Protein AF-A0A820K9Q2-F1 (afdb_monomer_lite)

Radius of gyration: 26.84 Å; chains: 1; bounding box: 67×13×83 Å

pLDDT: mean 81.68, std 18.14, range [34.44, 97.25]

Organism: NCBI:txid433720

Sequence (89 aa):
VPNQSHSKNNQSAIINVDKESDITEFLNEVDNIQLVIERIDKFTEEIKKIYVTMREPMANSNLEQELDNKTEEIKRLFYEISTKLEKMH

InterPro domains:
  IPR010989 SNARE [SSF47661] (22-88)

Foldseek 3Di:
DDDDDDPPDPPDPPPDPVVVVVVVVVVVLVVVLVVLVVLLVVLVVVLVVLVVQVPDPPRDPCSVVVNVVSVVSSVVSVVVNVVSVVVSD

Structure (mmCIF, N/CA/C/O backbone):
data_AF-A0A820K9Q2-F1
#
_entry.id   AF-A0A820K9Q2-F1
#
loop_
_atom_site.group_PDB
_atom_site.id
_atom_site.type_symbol
_atom_site.label_atom_id
_atom_site.label_alt_id
_atom_site.label_comp_id
_atom_site.label_asym_id
_atom_site.label_entity_id
_atom_site.label_seq_id
_atom_site.pdbx_PDB_ins_code
_atom_site.Cartn_x
_atom_site.Cartn_y
_atom_site.Cartn_z
_atom_site.occupancy
_atom_site.B_iso_or_equiv
_atom_site.auth_seq_id
_atom_site.auth_comp_id
_atom_site.auth_asym_id
_atom_site.auth_atom_id
_atom_site.pdbx_PDB_model_num
ATOM 1 N N . VAL A 1 1 ? -52.402 5.082 57.847 1.00 34.44 1 VAL A N 1
ATOM 2 C CA . VAL A 1 1 ? -51.061 4.451 57.871 1.00 34.44 1 VAL A CA 1
ATOM 3 C C . VAL A 1 1 ? -50.597 4.295 56.422 1.00 34.44 1 VAL A C 1
ATOM 5 O O . VAL A 1 1 ? -51.424 3.862 55.627 1.00 34.44 1 VAL A O 1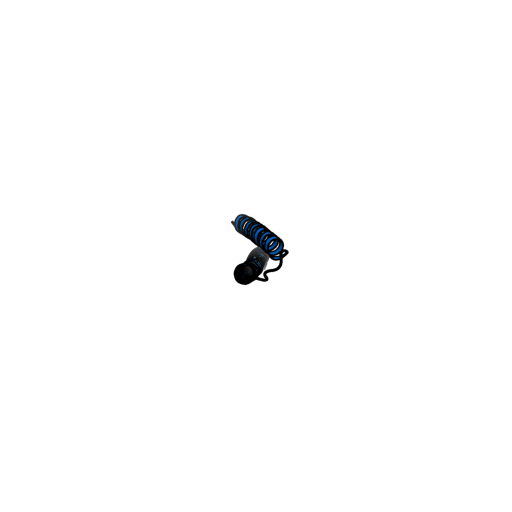
ATOM 8 N N . PRO A 1 2 ? -49.383 4.753 56.060 1.00 53.69 2 PRO A N 1
ATOM 9 C CA . PRO A 1 2 ? -48.925 4.972 54.682 1.00 53.69 2 PRO A CA 1
ATOM 10 C C . PRO A 1 2 ? -48.016 3.837 54.169 1.00 53.69 2 PRO A C 1
ATOM 12 O O . PRO A 1 2 ? -47.349 3.204 54.979 1.00 53.69 2 PRO A O 1
ATOM 15 N N . ASN A 1 3 ? -47.974 3.605 52.851 1.00 34.56 3 ASN A N 1
ATOM 16 C CA . ASN A 1 3 ? -46.885 2.954 52.087 1.00 34.56 3 ASN A CA 1
ATOM 17 C C . ASN A 1 3 ? -47.390 2.672 50.658 1.00 34.56 3 ASN A C 1
ATOM 19 O O . ASN A 1 3 ? -48.538 2.293 50.496 1.00 34.56 3 ASN A O 1
ATOM 23 N N . GLN A 1 4 ? -46.639 2.747 49.567 1.00 43.62 4 GLN A N 1
ATOM 24 C CA . GLN A 1 4 ? -45.293 3.226 49.301 1.00 43.62 4 GLN A CA 1
ATOM 25 C C . GLN A 1 4 ? -45.198 3.357 47.771 1.00 43.62 4 GLN A C 1
ATOM 27 O O . GLN A 1 4 ? -45.662 2.497 47.027 1.00 43.62 4 GLN A O 1
ATOM 32 N N . SER A 1 5 ? -44.609 4.463 47.335 1.00 49.97 5 SER A N 1
ATOM 33 C CA . SER A 1 5 ? -43.978 4.707 46.036 1.00 49.97 5 SER A CA 1
ATOM 34 C C . SER A 1 5 ? -43.545 3.466 45.247 1.00 49.97 5 SER A C 1
ATOM 36 O O . SER A 1 5 ? -42.677 2.733 45.713 1.00 49.97 5 SER A O 1
ATOM 38 N N . HIS A 1 6 ? -43.988 3.339 43.995 1.00 44.06 6 HIS A N 1
ATOM 39 C CA . HIS A 1 6 ? -43.201 2.695 42.937 1.00 44.06 6 HIS A CA 1
ATOM 40 C C . HIS A 1 6 ? -42.969 3.713 41.818 1.00 44.06 6 HIS A C 1
ATOM 42 O O . HIS A 1 6 ? -43.613 3.693 40.771 1.00 44.06 6 HIS A O 1
ATOM 48 N N . SER A 1 7 ? -42.032 4.629 42.080 1.00 44.66 7 SER A N 1
ATOM 49 C CA . SER A 1 7 ? -41.284 5.293 41.017 1.00 44.66 7 SER A CA 1
ATOM 50 C C . SER A 1 7 ? -40.545 4.189 40.264 1.00 44.66 7 SER A C 1
ATOM 52 O O . SER A 1 7 ? -39.608 3.591 40.794 1.00 44.66 7 SER A O 1
ATOM 54 N N . LYS A 1 8 ? -41.032 3.828 39.075 1.00 50.19 8 LYS A N 1
ATOM 55 C CA . LYS A 1 8 ? -40.300 2.929 38.189 1.00 50.19 8 LYS A CA 1
ATOM 56 C C . LYS A 1 8 ? -39.087 3.698 37.682 1.00 50.19 8 LYS A C 1
ATOM 58 O O . LYS A 1 8 ? -39.216 4.626 36.893 1.00 50.19 8 LYS A O 1
ATOM 63 N N . ASN A 1 9 ? -37.933 3.304 38.208 1.00 46.38 9 ASN A N 1
ATOM 64 C CA . ASN A 1 9 ? -36.606 3.689 37.761 1.00 46.38 9 ASN A CA 1
ATOM 65 C C . ASN A 1 9 ? -36.514 3.688 36.228 1.00 46.38 9 ASN A C 1
ATOM 67 O O . ASN A 1 9 ? -36.490 2.632 35.599 1.00 46.38 9 ASN A O 1
ATOM 71 N N . ASN A 1 10 ? -36.382 4.881 35.650 1.00 50.03 10 ASN A N 1
ATOM 72 C CA . ASN A 1 10 ? -35.883 5.100 34.295 1.00 50.03 10 ASN A CA 1
ATOM 73 C C . ASN A 1 10 ? -34.363 4.837 34.269 1.00 50.03 10 ASN A C 1
ATOM 75 O O . ASN A 1 10 ? -33.569 5.766 34.169 1.00 50.03 10 ASN A O 1
ATOM 79 N N . GLN A 1 11 ? -33.944 3.579 34.425 1.00 51.59 11 GLN A N 1
ATOM 80 C CA . GLN A 1 11 ? -32.529 3.167 34.440 1.00 51.59 11 GLN A CA 1
ATOM 81 C C . GLN A 1 11 ? -32.169 2.233 33.271 1.00 51.59 11 GLN A C 1
ATOM 83 O O . GLN A 1 11 ? -31.412 1.285 33.437 1.00 51.59 11 GLN A O 1
ATOM 88 N N . SER A 1 12 ? -32.695 2.486 32.070 1.00 49.97 12 SER A N 1
ATOM 89 C CA . SER A 1 12 ? -32.380 1.669 30.884 1.00 49.97 12 SER A CA 1
ATOM 90 C C . SER A 1 12 ? -31.752 2.434 29.714 1.00 49.97 12 SER A C 1
ATOM 92 O O . SER A 1 12 ? -31.698 1.889 28.622 1.00 49.97 12 SER A O 1
ATOM 94 N N . ALA A 1 13 ? -31.278 3.671 29.904 1.00 52.12 13 ALA A N 1
ATOM 95 C CA . ALA A 1 13 ? -30.791 4.509 28.794 1.00 52.12 13 ALA A CA 1
ATOM 96 C C . ALA A 1 13 ? -29.339 5.007 28.924 1.00 52.12 13 ALA A C 1
ATOM 98 O O . ALA A 1 13 ? -28.889 5.767 28.077 1.00 52.12 13 ALA A O 1
ATOM 99 N N . ILE A 1 14 ? -28.596 4.603 29.961 1.00 52.19 14 ILE A N 1
ATOM 100 C CA . ILE A 1 14 ? -27.212 5.081 30.178 1.00 52.19 14 ILE A CA 1
ATOM 101 C C . ILE A 1 14 ? -26.172 4.046 29.701 1.00 52.19 14 ILE A C 1
ATOM 103 O O . ILE A 1 14 ? -25.000 4.357 29.548 1.00 52.19 14 ILE A O 1
ATOM 107 N N . ILE A 1 15 ? -26.595 2.819 29.385 1.00 53.56 15 ILE A N 1
ATOM 108 C CA . ILE A 1 15 ? -25.711 1.732 28.945 1.00 53.56 15 ILE A CA 1
ATOM 109 C C . ILE A 1 15 ? -25.948 1.487 27.450 1.00 53.56 15 ILE A C 1
ATOM 111 O O . ILE A 1 15 ? -26.669 0.558 27.112 1.00 53.56 15 ILE A O 1
ATOM 115 N N . ASN A 1 16 ? -25.423 2.340 26.563 1.00 55.41 16 ASN A N 1
ATOM 116 C CA . ASN A 1 16 ? -25.161 1.949 25.161 1.00 55.41 16 ASN A CA 1
ATOM 117 C C . ASN A 1 16 ? -24.367 2.976 24.345 1.00 55.41 16 ASN A C 1
ATOM 119 O O . ASN A 1 16 ? -23.738 2.588 23.370 1.00 55.41 16 ASN A O 1
ATOM 123 N N . VAL A 1 17 ? -24.356 4.252 24.741 1.00 57.41 17 VAL A N 1
ATOM 124 C CA . VAL A 1 17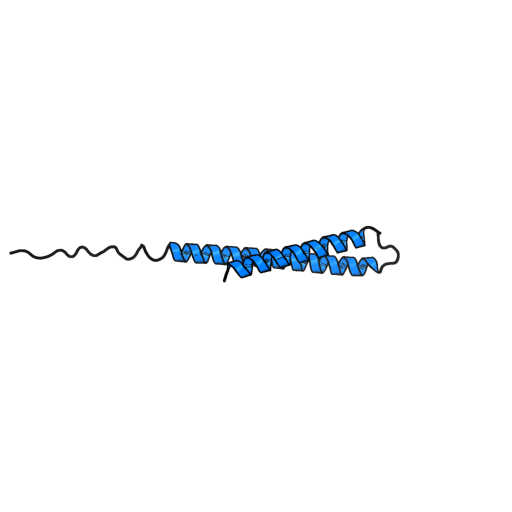 ? -23.731 5.317 23.934 1.00 57.41 17 VAL A CA 1
ATOM 125 C C . VAL A 1 17 ? -22.208 5.154 23.843 1.00 57.41 17 VAL A C 1
ATOM 127 O O . VAL A 1 17 ? -21.658 5.241 22.751 1.00 57.41 17 VAL A O 1
ATOM 130 N N . ASP A 1 18 ? -21.537 4.825 24.951 1.00 59.78 18 ASP A N 1
ATOM 131 C CA . ASP A 1 18 ? -20.072 4.670 24.966 1.00 59.78 18 ASP A CA 1
ATOM 132 C C . ASP A 1 18 ? -19.613 3.464 24.125 1.00 59.78 18 ASP A C 1
ATOM 134 O O . ASP A 1 18 ? -18.678 3.564 23.342 1.00 59.78 18 ASP A O 1
ATOM 138 N N . LYS A 1 19 ? -20.345 2.343 24.182 1.00 63.25 19 LYS A N 1
ATOM 139 C CA . LYS A 1 19 ? -20.024 1.141 23.391 1.00 63.25 19 LYS A CA 1
ATOM 140 C C . LYS A 1 19 ? -20.302 1.315 21.898 1.00 63.25 19 LYS A C 1
ATOM 142 O O . LYS A 1 19 ? -19.580 0.759 21.079 1.00 63.25 19 LYS A O 1
ATOM 147 N N . GLU A 1 20 ? -21.356 2.046 21.534 1.00 68.94 20 GLU A N 1
ATOM 148 C CA . GLU A 1 20 ? -21.646 2.370 20.132 1.00 68.94 20 GLU A CA 1
ATOM 149 C C . GLU A 1 20 ? -20.603 3.339 19.556 1.00 68.94 20 GLU A C 1
ATOM 151 O O . GLU A 1 20 ? -20.206 3.184 18.399 1.00 68.94 20 GLU A O 1
ATOM 156 N N . SER A 1 21 ? -20.110 4.283 20.368 1.00 74.19 21 SER A N 1
ATOM 157 C CA . SER A 1 21 ? -19.002 5.175 20.007 1.00 74.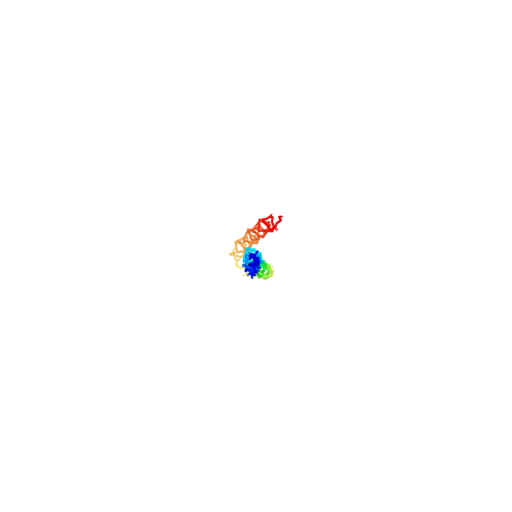19 21 SER A CA 1
ATOM 158 C C . SER A 1 21 ? -17.710 4.392 19.749 1.00 74.19 21 SER A C 1
ATOM 160 O O . SER A 1 21 ? -17.114 4.553 18.686 1.00 74.19 21 SER A O 1
ATOM 162 N N . ASP A 1 22 ? -17.335 3.484 20.656 1.00 82.50 22 ASP A N 1
ATOM 163 C CA . ASP A 1 22 ? -16.123 2.660 20.532 1.00 82.50 22 ASP A CA 1
ATOM 164 C C . ASP A 1 22 ? -16.167 1.742 19.296 1.00 82.50 22 ASP A C 1
ATOM 166 O O . ASP A 1 22 ? -15.185 1.599 18.566 1.00 82.50 22 ASP A O 1
ATOM 170 N N . ILE A 1 23 ? -17.328 1.136 19.012 1.00 87.69 23 ILE A N 1
ATOM 171 C CA . ILE A 1 23 ? -17.514 0.291 17.821 1.00 87.69 23 ILE A CA 1
ATOM 172 C C . ILE A 1 23 ? -17.441 1.128 16.542 1.00 87.69 23 ILE A C 1
ATOM 174 O O . ILE A 1 23 ? -16.853 0.690 15.556 1.00 87.69 23 ILE A O 1
ATOM 178 N N . THR A 1 24 ? -18.027 2.327 16.541 1.00 89.56 24 THR A N 1
ATOM 179 C CA . THR A 1 24 ? -17.986 3.221 15.376 1.00 89.56 24 THR A CA 1
ATO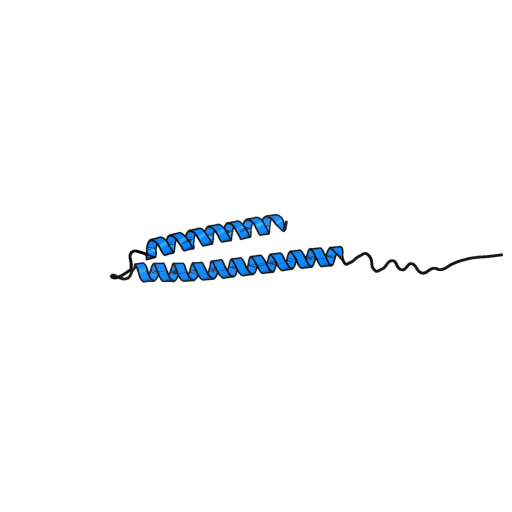M 180 C C . THR A 1 24 ? -16.553 3.660 15.079 1.00 89.56 24 THR A C 1
ATOM 182 O O . THR A 1 24 ? -16.139 3.649 13.923 1.00 89.56 24 THR A O 1
ATOM 185 N N . GLU A 1 25 ? -15.770 3.996 16.107 1.00 88.25 25 GLU A N 1
ATOM 186 C CA . GLU A 1 25 ? -14.352 4.339 15.959 1.00 88.25 25 GLU A CA 1
ATOM 187 C C . GLU A 1 25 ? -13.529 3.155 15.433 1.00 88.25 25 GLU A C 1
ATOM 189 O O . GLU A 1 25 ? -12.753 3.319 14.490 1.00 88.25 25 GLU A O 1
ATOM 194 N N . PHE A 1 26 ? -13.765 1.949 15.958 1.00 89.31 26 PHE A N 1
ATOM 195 C CA . PHE A 1 26 ? -13.132 0.729 15.459 1.00 89.31 26 PHE A CA 1
ATOM 196 C C . PHE A 1 26 ? -13.440 0.478 13.975 1.00 89.31 26 PHE A C 1
ATOM 198 O O . PHE A 1 26 ? -12.525 0.225 13.193 1.00 89.31 26 PHE A O 1
ATOM 205 N N . LEU A 1 27 ? -14.712 0.567 13.571 1.00 92.31 27 LEU A N 1
ATOM 206 C CA . LEU A 1 27 ? -15.123 0.356 12.179 1.00 92.31 27 LEU A CA 1
ATOM 207 C C . LEU A 1 27 ? -14.520 1.407 11.242 1.00 92.31 27 LEU A C 1
ATOM 209 O O . LEU A 1 27 ? -14.025 1.048 10.177 1.00 92.31 27 LEU A O 1
ATOM 213 N N . ASN A 1 28 ? -14.473 2.673 11.664 1.00 91.88 28 ASN A N 1
ATOM 214 C CA . ASN A 1 28 ? -13.801 3.724 10.902 1.00 91.88 28 ASN A CA 1
ATOM 215 C C . ASN A 1 28 ? -12.314 3.406 10.691 1.00 91.88 28 ASN A C 1
ATOM 217 O O . ASN A 1 28 ? -11.768 3.669 9.619 1.00 91.88 28 ASN A O 1
ATOM 221 N N . GLU A 1 29 ? -11.645 2.837 11.694 1.00 91.62 29 GLU A N 1
ATOM 222 C CA . GLU A 1 29 ? -10.236 2.477 11.564 1.00 91.62 29 GLU A CA 1
ATOM 223 C C . GLU A 1 29 ? -10.021 1.251 10.666 1.00 91.62 29 GLU A C 1
ATOM 225 O O . GLU A 1 29 ? -9.066 1.232 9.887 1.00 91.62 29 GLU A O 1
ATOM 230 N N . VAL A 1 30 ? -10.946 0.283 10.674 1.00 93.62 30 VAL A N 1
ATOM 231 C CA . VAL A 1 30 ? -10.968 -0.816 9.691 1.00 93.62 30 VAL A CA 1
ATOM 232 C C . VAL A 1 30 ? -11.130 -0.275 8.268 1.00 93.62 30 VAL A C 1
ATOM 234 O O . VAL A 1 30 ? -10.362 -0.662 7.385 1.00 93.62 30 VAL A O 1
ATOM 237 N N . ASP A 1 31 ? -12.067 0.647 8.045 1.00 95.00 31 ASP A N 1
ATOM 238 C CA . ASP A 1 31 ? -12.290 1.263 6.732 1.00 95.00 31 ASP A CA 1
ATOM 239 C C . ASP A 1 31 ? -11.047 2.036 6.258 1.00 95.00 31 ASP A C 1
ATOM 241 O O . ASP A 1 31 ? -10.635 1.926 5.101 1.00 95.00 31 ASP A O 1
ATOM 245 N N . ASN A 1 32 ? -10.378 2.759 7.163 1.00 93.69 32 ASN A N 1
ATOM 246 C CA . ASN A 1 32 ? -9.112 3.426 6.859 1.00 93.69 32 ASN A CA 1
ATOM 247 C C . ASN A 1 32 ? -8.022 2.428 6.448 1.00 93.69 32 ASN A C 1
ATOM 249 O O . ASN A 1 32 ? -7.318 2.658 5.464 1.00 93.69 32 ASN A O 1
ATOM 253 N N . ILE A 1 33 ? -7.873 1.316 7.175 1.00 94.69 33 ILE A N 1
ATOM 254 C CA . ILE A 1 33 ? -6.896 0.270 6.842 1.00 94.69 33 ILE A CA 1
ATOM 255 C C . ILE A 1 33 ? -7.199 -0.328 5.465 1.00 94.69 33 ILE A C 1
ATOM 257 O O . ILE A 1 33 ? -6.280 -0.487 4.659 1.00 94.69 33 ILE A O 1
ATOM 261 N N 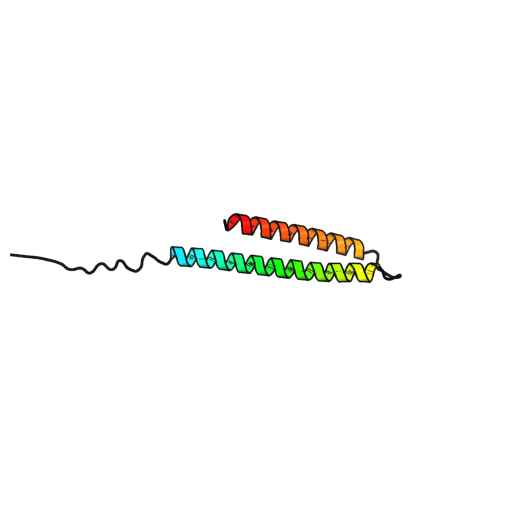. GLN A 1 34 ? -8.470 -0.595 5.160 1.00 96.12 34 GLN A N 1
ATOM 262 C CA . GLN A 1 34 ? -8.895 -1.104 3.856 1.00 96.12 34 GLN A CA 1
ATOM 263 C C . GLN A 1 34 ? -8.486 -0.158 2.714 1.00 96.12 34 GLN A C 1
ATOM 265 O O . GLN A 1 34 ? -7.896 -0.604 1.728 1.00 96.12 34 GLN A O 1
ATOM 270 N N . LEU A 1 35 ? -8.697 1.153 2.868 1.00 96.00 35 LEU A N 1
ATOM 271 C CA . LEU A 1 35 ? -8.279 2.153 1.875 1.00 96.00 35 LEU A CA 1
ATOM 272 C C . LEU A 1 35 ? -6.756 2.183 1.668 1.00 96.00 35 LEU A C 1
ATOM 274 O O . LEU A 1 35 ? -6.274 2.361 0.545 1.00 96.00 35 LEU A O 1
ATOM 278 N N . VAL A 1 36 ? -5.976 2.003 2.738 1.00 95.88 36 VAL A N 1
ATOM 279 C CA . VAL A 1 36 ? -4.511 1.941 2.638 1.00 95.88 36 VAL A CA 1
ATOM 280 C C . VAL A 1 36 ? -4.068 0.669 1.907 1.00 95.88 36 VAL A C 1
ATOM 282 O O . VAL A 1 36 ? -3.178 0.741 1.056 1.00 95.88 36 VAL A O 1
ATOM 285 N N . ILE A 1 37 ? -4.716 -0.473 2.162 1.00 96.25 37 ILE A N 1
ATOM 286 C CA . ILE A 1 37 ? -4.455 -1.739 1.457 1.00 96.25 37 ILE A CA 1
ATOM 287 C C . ILE A 1 37 ? -4.728 -1.594 -0.046 1.00 96.25 37 ILE A C 1
ATOM 289 O O . ILE A 1 37 ? -3.881 -1.963 -0.859 1.00 96.25 37 ILE A O 1
ATOM 293 N N . GLU A 1 38 ? -5.857 -0.996 -0.430 1.00 96.94 38 GLU A N 1
ATOM 294 C CA . GLU A 1 38 ? -6.191 -0.742 -1.841 1.00 96.94 38 GLU A CA 1
ATOM 295 C C . GLU A 1 38 ? -5.141 0.137 -2.535 1.00 96.94 38 GLU A C 1
ATOM 297 O O . GLU A 1 38 ? -4.783 -0.079 -3.697 1.00 96.94 38 GLU A O 1
ATOM 302 N N . ARG A 1 39 ? -4.587 1.116 -1.813 1.00 95.81 39 ARG A N 1
ATOM 303 C CA . ARG A 1 39 ? -3.513 1.967 -2.331 1.00 95.81 39 ARG A CA 1
ATOM 304 C C . ARG A 1 39 ? -2.200 1.202 -2.520 1.00 95.81 39 ARG A C 1
ATOM 306 O O . ARG A 1 39 ? -1.518 1.430 -3.521 1.00 95.81 39 ARG A O 1
ATOM 313 N N . ILE A 1 40 ? -1.853 0.300 -1.601 1.00 96.06 40 ILE A N 1
ATOM 314 C CA . ILE A 1 40 ? -0.683 -0.584 -1.740 1.00 96.06 40 ILE A CA 1
ATOM 315 C C . ILE A 1 40 ? -0.837 -1.487 -2.968 1.00 96.06 40 ILE A C 1
ATOM 317 O O . ILE A 1 40 ? 0.113 -1.623 -3.744 1.00 96.06 40 ILE A O 1
ATOM 321 N N . ASP A 1 41 ? -2.020 -2.069 -3.174 1.00 96.69 41 ASP A N 1
ATOM 322 C CA . ASP A 1 41 ? -2.298 -2.926 -4.331 1.00 96.69 41 ASP A CA 1
ATOM 323 C C . ASP A 1 41 ? -2.125 -2.154 -5.646 1.00 96.69 41 ASP A C 1
ATOM 325 O O . ASP A 1 41 ? -1.372 -2.564 -6.535 1.00 96.69 41 ASP A O 1
ATOM 329 N N . LYS A 1 42 ? -2.690 -0.941 -5.718 1.00 96.31 42 LYS A N 1
ATOM 330 C CA . LYS A 1 42 ? -2.511 -0.051 -6.869 1.00 96.31 42 LYS A CA 1
ATOM 331 C C . LYS A 1 42 ? -1.036 0.247 -7.157 1.00 96.31 42 LYS A C 1
ATOM 333 O O . LYS A 1 42 ? -0.609 0.141 -8.308 1.00 96.31 42 LYS A O 1
ATOM 338 N N . PHE A 1 43 ? -0.247 0.613 -6.145 1.00 94.50 43 PHE A N 1
ATOM 339 C CA . PHE A 1 43 ? 1.180 0.882 -6.348 1.00 94.50 43 PHE A CA 1
ATOM 340 C C . PHE A 1 43 ? 1.961 -0.369 -6.745 1.00 94.50 43 PHE A C 1
ATOM 342 O O . PHE A 1 43 ? 2.870 -0.279 -7.568 1.00 94.50 43 PHE A O 1
ATOM 349 N N . THR A 1 44 ? 1.575 -1.537 -6.240 1.00 95.88 44 THR A N 1
ATOM 350 C CA . THR A 1 44 ? 2.175 -2.817 -6.628 1.00 95.88 44 THR A CA 1
ATOM 351 C C . THR A 1 44 ? 1.939 -3.112 -8.112 1.00 95.88 44 THR A C 1
ATOM 353 O O . THR A 1 44 ? 2.871 -3.491 -8.824 1.00 95.88 44 THR A O 1
ATOM 356 N N . GLU A 1 45 ? 0.726 -2.881 -8.617 1.00 96.56 45 GLU A N 1
ATOM 357 C CA . GLU A 1 45 ? 0.417 -3.024 -10.045 1.00 96.56 45 GLU A CA 1
ATOM 358 C C . GLU A 1 45 ? 1.161 -2.006 -10.920 1.00 96.56 45 GLU A C 1
ATOM 360 O O . GLU A 1 45 ? 1.634 -2.338 -12.010 1.00 96.56 45 GLU A O 1
ATOM 365 N N . GLU A 1 46 ? 1.321 -0.767 -10.454 1.00 95.00 46 GLU A N 1
ATOM 366 C CA . GLU A 1 46 ? 2.122 0.243 -11.152 1.00 95.00 46 GLU A CA 1
ATOM 367 C C . GLU A 1 46 ? 3.610 -0.140 -11.210 1.00 95.00 46 GLU A C 1
ATOM 369 O O . GLU A 1 46 ? 4.224 -0.036 -12.271 1.00 95.00 46 GLU A O 1
ATOM 374 N N . ILE A 1 47 ? 4.175 -0.666 -10.119 1.00 94.19 47 ILE A N 1
ATOM 375 C CA . ILE A 1 47 ? 5.548 -1.192 -10.076 1.00 94.19 47 ILE A CA 1
ATOM 376 C C . ILE A 1 47 ? 5.731 -2.335 -11.078 1.00 94.19 47 ILE A C 1
ATOM 378 O O . ILE A 1 47 ? 6.705 -2.340 -11.833 1.00 94.19 47 ILE A O 1
ATOM 382 N N . LYS A 1 48 ? 4.789 -3.288 -11.138 1.00 93.88 48 LYS A N 1
ATOM 383 C CA . LYS A 1 48 ? 4.830 -4.385 -12.121 1.00 93.88 48 LYS A CA 1
ATOM 384 C C . LYS A 1 48 ? 4.880 -3.848 -13.552 1.00 93.88 48 LYS A C 1
ATOM 386 O O . LYS A 1 48 ? 5.674 -4.339 -14.353 1.00 93.88 48 LYS A O 1
ATOM 391 N N . LYS A 1 49 ? 4.077 -2.825 -13.867 1.00 93.00 49 LYS A N 1
ATOM 392 C CA . LYS A 1 49 ? 4.083 -2.173 -15.188 1.00 93.00 49 LYS A CA 1
ATOM 393 C C . LYS A 1 49 ? 5.427 -1.511 -15.483 1.00 93.00 49 LYS A C 1
ATOM 395 O O . LYS A 1 49 ? 5.973 -1.746 -16.555 1.00 93.00 49 LYS A O 1
ATOM 400 N N . ILE A 1 50 ? 5.990 -0.764 -14.531 1.00 91.38 50 ILE A N 1
ATOM 401 C CA . ILE A 1 50 ? 7.309 -0.128 -14.682 1.00 91.38 50 ILE A CA 1
ATOM 402 C C . ILE A 1 50 ? 8.388 -1.177 -14.967 1.00 91.38 50 ILE A C 1
ATOM 404 O O . ILE A 1 50 ? 9.146 -1.025 -15.923 1.00 91.38 50 ILE A O 1
ATOM 408 N N . TYR A 1 51 ? 8.413 -2.279 -14.213 1.00 88.94 51 TYR A N 1
ATOM 409 C CA . TYR A 1 51 ? 9.373 -3.365 -14.429 1.00 88.94 51 TYR A CA 1
ATOM 410 C C . TYR A 1 51 ? 9.278 -4.000 -15.819 1.00 88.94 51 TYR A C 1
ATOM 412 O O . TYR A 1 51 ? 10.302 -4.405 -16.371 1.00 88.94 51 TYR A O 1
ATOM 420 N N . VAL A 1 52 ? 8.072 -4.121 -16.380 1.00 91.00 52 VAL A N 1
ATOM 421 C CA . VAL A 1 52 ? 7.882 -4.612 -17.752 1.00 91.00 52 VAL A CA 1
ATOM 422 C C . VAL A 1 52 ? 8.432 -3.597 -18.752 1.00 91.00 52 VAL A C 1
ATOM 424 O O . VAL A 1 52 ? 9.249 -3.971 -19.590 1.00 91.00 52 VAL A O 1
ATOM 427 N N . THR A 1 53 ? 8.069 -2.319 -18.614 1.00 90.81 53 THR A N 1
ATOM 428 C CA . THR A 1 53 ? 8.519 -1.242 -19.510 1.00 90.81 53 THR A CA 1
ATOM 429 C C . THR A 1 53 ? 10.036 -1.056 -19.487 1.00 90.81 53 THR A C 1
ATOM 431 O O . THR A 1 53 ? 10.645 -0.855 -20.530 1.00 90.81 53 THR A O 1
ATOM 434 N N . MET A 1 54 ? 10.686 -1.180 -18.325 1.00 87.25 54 MET A N 1
ATOM 435 C CA . MET A 1 54 ? 12.146 -1.056 -18.197 1.00 87.25 54 MET A CA 1
ATOM 436 C C . MET A 1 54 ? 12.935 -2.108 -18.989 1.00 87.25 54 MET A C 1
ATOM 438 O O . MET A 1 54 ? 14.116 -1.910 -19.262 1.00 87.25 54 MET A O 1
ATOM 442 N N . ARG A 1 55 ? 12.311 -3.232 -19.359 1.00 86.12 55 ARG A N 1
ATOM 443 C CA . ARG A 1 55 ? 12.944 -4.269 -20.191 1.00 86.12 55 ARG A CA 1
ATOM 444 C C . ARG A 1 55 ? 12.908 -3.936 -21.680 1.00 86.12 55 ARG A C 1
ATOM 446 O O . ARG A 1 55 ? 13.526 -4.648 -22.471 1.00 86.12 55 ARG A O 1
ATOM 453 N N . GLU A 1 56 ? 12.180 -2.896 -22.073 1.00 88.25 56 GLU A N 1
ATOM 454 C CA . GLU A 1 56 ? 12.096 -2.467 -23.461 1.00 88.25 56 GLU A CA 1
ATOM 455 C C . GLU A 1 56 ? 13.351 -1.670 -23.861 1.00 88.25 56 GLU A C 1
ATOM 457 O O . GLU A 1 56 ? 13.847 -0.849 -23.091 1.00 88.25 56 GLU A O 1
ATOM 462 N N . PRO A 1 57 ? 13.870 -1.851 -25.088 1.00 74.88 57 PRO A N 1
ATOM 463 C CA . PRO A 1 57 ? 15.134 -1.251 -25.530 1.00 74.88 57 PRO A CA 1
ATOM 464 C C . PRO A 1 57 ? 15.129 0.288 -25.623 1.00 74.88 57 PRO A C 1
ATOM 466 O O . PRO A 1 57 ? 16.179 0.879 -25.851 1.00 74.88 57 PRO A O 1
ATOM 469 N N . MET A 1 58 ? 13.969 0.933 -25.456 1.00 78.81 58 MET A N 1
ATOM 470 C CA . MET A 1 58 ? 13.785 2.393 -25.461 1.00 78.81 58 MET A CA 1
ATOM 471 C C . MET A 1 58 ? 13.214 2.913 -24.131 1.00 78.81 58 MET A C 1
ATOM 473 O O . MET A 1 58 ? 12.607 3.984 -24.089 1.00 78.81 58 MET A O 1
ATOM 477 N N . ALA A 1 59 ? 13.365 2.147 -23.047 1.00 77.81 59 ALA A N 1
ATOM 478 C CA . ALA A 1 59 ? 12.911 2.543 -21.722 1.00 77.81 59 ALA A CA 1
ATOM 479 C C . ALA A 1 59 ? 13.528 3.886 -21.284 1.00 77.81 59 ALA A C 1
ATOM 481 O O . ALA A 1 59 ? 14.725 4.129 -21.433 1.00 77.81 59 ALA A O 1
ATOM 482 N N . ASN A 1 60 ? 12.688 4.768 -20.740 1.00 77.50 60 ASN A N 1
ATOM 483 C CA . ASN A 1 60 ? 13.086 6.096 -20.275 1.00 77.50 60 ASN A CA 1
ATOM 484 C C . ASN A 1 60 ? 13.925 6.003 -18.983 1.00 77.50 60 ASN A C 1
ATOM 486 O O . ASN A 1 60 ? 13.595 5.229 -18.086 1.00 77.50 60 ASN A O 1
ATOM 490 N N . SER A 1 61 ? 14.948 6.853 -18.848 1.00 75.06 61 SER A N 1
ATOM 491 C CA . SER A 1 61 ? 15.808 6.960 -17.659 1.00 75.06 61 SER A CA 1
ATOM 492 C C . SER A 1 61 ? 15.064 7.323 -16.368 1.00 75.06 61 SER A C 1
ATOM 494 O O . SER A 1 61 ? 15.575 7.082 -15.282 1.00 75.06 61 SER A O 1
ATOM 496 N N . ASN A 1 62 ? 13.857 7.888 -16.457 1.00 88.56 62 ASN A N 1
ATOM 497 C CA . ASN A 1 62 ? 13.091 8.305 -15.274 1.00 88.56 62 ASN A CA 1
ATOM 498 C C . ASN A 1 62 ? 12.332 7.156 -14.582 1.00 88.56 62 ASN A C 1
ATOM 500 O O . ASN A 1 62 ? 11.767 7.361 -13.509 1.00 88.56 62 ASN A O 1
ATOM 504 N N . LEU A 1 63 ? 12.309 5.958 -15.176 1.00 89.00 63 LEU A N 1
ATOM 505 C CA . LEU A 1 63 ? 11.552 4.818 -14.650 1.00 89.00 63 LEU A CA 1
ATOM 506 C C . LEU A 1 63 ? 12.152 4.238 -13.361 1.00 89.00 63 LEU A C 1
ATOM 508 O O . LEU A 1 63 ? 11.395 3.799 -12.500 1.00 89.00 63 LEU A O 1
ATOM 512 N N . GLU A 1 64 ? 13.477 4.285 -13.190 1.00 88.88 64 GLU A N 1
ATOM 513 C CA . GLU A 1 64 ? 14.138 3.856 -11.944 1.00 88.88 64 GLU A CA 1
ATOM 514 C C . GLU A 1 64 ? 13.721 4.733 -10.763 1.00 88.88 64 GLU A C 1
ATOM 516 O O . GLU A 1 64 ? 13.308 4.232 -9.722 1.00 88.88 64 GLU A O 1
ATOM 521 N N . GLN A 1 65 ? 13.729 6.053 -10.954 1.00 91.44 65 GLN A N 1
ATOM 522 C CA . GLN A 1 65 ? 13.292 6.985 -9.920 1.00 91.44 65 GLN A CA 1
ATOM 523 C C . GLN A 1 65 ? 11.806 6.800 -9.584 1.00 91.44 65 GLN A C 1
ATOM 525 O O . GLN A 1 65 ? 11.406 6.892 -8.424 1.00 91.44 65 GLN A O 1
ATOM 530 N N . GLU A 1 66 ? 10.965 6.543 -10.588 1.00 92.69 66 GLU A N 1
ATOM 531 C CA . GLU A 1 66 ? 9.548 6.272 -10.359 1.00 92.69 66 GLU A CA 1
ATOM 532 C C . GLU A 1 66 ? 9.333 4.960 -9.582 1.00 92.69 66 GLU A C 1
ATOM 534 O O . GLU A 1 66 ? 8.495 4.913 -8.676 1.00 92.69 66 GLU A O 1
ATOM 539 N N . LEU A 1 67 ? 10.117 3.923 -9.885 1.00 92.50 67 LEU A N 1
ATOM 540 C CA . LEU A 1 67 ? 10.118 2.651 -9.167 1.00 92.50 67 LEU A CA 1
ATOM 541 C C . LEU A 1 67 ? 10.516 2.828 -7.694 1.00 92.50 67 LEU A C 1
ATOM 543 O O . LEU A 1 67 ? 9.813 2.330 -6.809 1.00 92.50 67 LEU A O 1
ATOM 547 N N . ASP A 1 68 ? 11.597 3.562 -7.431 1.00 92.25 68 ASP A N 1
ATOM 548 C CA . ASP A 1 68 ? 12.075 3.846 -6.075 1.00 92.25 68 ASP A CA 1
ATOM 549 C C . ASP A 1 68 ? 11.024 4.619 -5.274 1.00 92.25 68 ASP A C 1
ATOM 551 O O . ASP A 1 68 ? 10.660 4.219 -4.167 1.00 92.25 68 ASP A O 1
ATOM 555 N N . ASN A 1 69 ? 10.445 5.668 -5.867 1.00 94.69 69 ASN A N 1
ATOM 556 C CA . ASN A 1 69 ? 9.406 6.473 -5.224 1.00 94.69 69 ASN A CA 1
ATOM 557 C C . ASN A 1 69 ? 8.182 5.632 -4.830 1.00 94.69 69 ASN A C 1
ATOM 559 O O . ASN A 1 69 ? 7.675 5.759 -3.714 1.00 94.69 69 ASN A O 1
ATOM 563 N N . LYS A 1 70 ? 7.696 4.760 -5.726 1.00 94.25 70 LYS A N 1
ATOM 564 C CA . LYS A 1 70 ? 6.548 3.887 -5.424 1.00 94.25 70 LYS A CA 1
ATOM 565 C C . LYS A 1 70 ? 6.896 2.829 -4.379 1.00 94.25 70 LYS A C 1
ATOM 567 O O . LYS A 1 70 ? 6.058 2.508 -3.540 1.00 94.25 70 LYS A O 1
ATOM 572 N N . THR A 1 71 ? 8.122 2.314 -4.400 1.00 93.94 71 THR A N 1
ATOM 573 C CA . THR A 1 71 ? 8.597 1.335 -3.415 1.00 93.94 71 THR A CA 1
ATOM 574 C C . THR A 1 71 ? 8.663 1.944 -2.014 1.00 93.94 71 THR A C 1
ATOM 576 O O . THR A 1 71 ? 8.189 1.332 -1.056 1.00 93.94 71 THR A O 1
ATOM 579 N N . GLU A 1 72 ? 9.196 3.160 -1.882 1.00 96.12 72 GLU A N 1
ATOM 580 C CA . GLU A 1 72 ? 9.229 3.880 -0.604 1.00 96.12 72 GLU A CA 1
ATOM 581 C C . GLU A 1 72 ? 7.825 4.221 -0.097 1.00 96.12 72 GLU A C 1
ATOM 583 O O . GLU A 1 72 ? 7.536 4.062 1.091 1.00 96.12 72 GLU A O 1
ATOM 588 N N . GLU A 1 73 ? 6.910 4.602 -0.989 1.00 95.75 73 GLU A N 1
ATOM 589 C CA . GLU A 1 73 ? 5.523 4.855 -0.604 1.00 95.75 73 GLU A CA 1
ATOM 590 C C . GLU A 1 73 ? 4.830 3.573 -0.104 1.00 95.75 73 GLU A C 1
ATOM 592 O O . GLU A 1 73 ? 4.160 3.616 0.926 1.00 95.75 73 GLU A O 1
ATOM 597 N N . ILE A 1 74 ? 5.048 2.408 -0.735 1.00 96.38 74 ILE A N 1
ATOM 598 C CA . ILE A 1 74 ? 4.539 1.120 -0.223 1.00 96.38 74 ILE A CA 1
ATOM 599 C C . ILE A 1 74 ? 5.078 0.830 1.183 1.00 96.38 74 ILE A C 1
ATOM 601 O O . ILE A 1 74 ? 4.300 0.463 2.064 1.00 96.38 74 ILE A O 1
ATOM 605 N N . LYS A 1 75 ? 6.383 1.019 1.427 1.00 95.88 75 LYS A N 1
ATOM 606 C CA . LYS A 1 75 ? 6.974 0.823 2.765 1.00 95.88 75 LYS A CA 1
ATOM 607 C C . LYS A 1 75 ? 6.323 1.7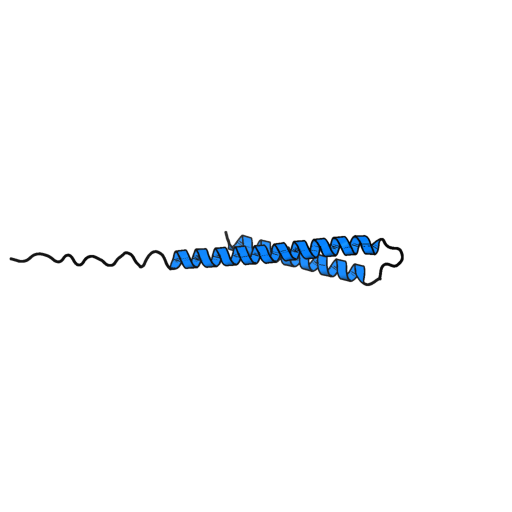36 3.803 1.00 95.88 75 LYS A C 1
ATOM 609 O O . LYS A 1 75 ? 6.016 1.287 4.908 1.00 95.88 75 LYS A O 1
ATOM 614 N N . ARG A 1 76 ? 6.078 2.999 3.443 1.00 97.25 76 ARG A N 1
ATOM 615 C CA . ARG A 1 76 ? 5.421 3.977 4.319 1.00 97.25 76 ARG A CA 1
ATOM 616 C C . ARG A 1 76 ? 3.992 3.562 4.664 1.00 97.25 76 ARG A C 1
ATOM 618 O O . ARG A 1 76 ? 3.623 3.599 5.834 1.00 97.25 76 ARG A O 1
ATOM 625 N N . LEU A 1 77 ? 3.212 3.138 3.669 1.00 95.62 77 LEU A N 1
ATOM 626 C CA . LEU A 1 77 ? 1.837 2.670 3.867 1.00 95.62 77 LEU A CA 1
ATOM 627 C C . LEU A 1 77 ? 1.790 1.391 4.714 1.00 95.62 77 LEU A C 1
ATOM 629 O O . LEU A 1 77 ? 0.917 1.244 5.564 1.00 95.62 77 LEU A O 1
ATOM 633 N N . PHE A 1 78 ? 2.758 0.488 4.543 1.00 95.12 78 PHE A N 1
ATOM 634 C CA . PHE A 1 78 ? 2.866 -0.708 5.378 1.00 95.12 78 PHE A CA 1
ATOM 635 C C . PHE A 1 78 ? 3.130 -0.351 6.847 1.00 95.12 78 PHE A C 1
ATOM 637 O O . PHE A 1 78 ? 2.504 -0.907 7.746 1.00 95.12 78 PHE A O 1
ATOM 644 N N . TYR A 1 79 ? 4.023 0.611 7.103 1.00 95.62 79 TYR A N 1
ATOM 645 C CA . TYR A 1 79 ? 4.282 1.109 8.456 1.00 95.62 79 TYR A CA 1
ATOM 646 C C . TYR A 1 79 ? 3.049 1.781 9.082 1.00 95.62 79 TYR A C 1
ATOM 648 O O . TYR A 1 79 ? 2.775 1.594 10.271 1.00 95.62 79 TYR A O 1
ATOM 656 N N . GLU A 1 80 ? 2.284 2.526 8.282 1.00 94.06 80 GLU A N 1
ATOM 657 C CA . GLU A 1 80 ? 1.018 3.125 8.704 1.00 94.06 80 GLU A CA 1
ATOM 658 C C . GLU A 1 80 ? 0.011 2.053 9.142 1.00 94.06 80 GLU A C 1
ATOM 660 O O . GLU A 1 80 ? -0.506 2.139 10.255 1.00 94.06 80 GLU A O 1
ATOM 665 N N . ILE A 1 81 ? -0.207 1.012 8.326 1.00 94.19 81 ILE A N 1
ATOM 666 C CA . ILE A 1 81 ? -1.091 -0.112 8.678 1.00 94.19 81 ILE A CA 1
ATOM 667 C C . ILE A 1 81 ? -0.623 -0.791 9.965 1.00 94.19 81 ILE A C 1
ATOM 669 O O . ILE A 1 81 ? -1.431 -0.974 10.871 1.00 94.19 81 ILE A O 1
ATOM 673 N N . SER A 1 82 ? 0.663 -1.140 10.076 1.00 92.94 82 SER A N 1
ATOM 674 C CA . SER A 1 82 ? 1.199 -1.812 11.268 1.00 92.94 82 SER A CA 1
ATOM 675 C C . SER A 1 82 ? 0.950 -0.995 12.535 1.00 92.94 82 SER A C 1
ATOM 677 O O . SER A 1 82 ? 0.458 -1.525 13.525 1.00 92.94 82 SER A O 1
ATOM 679 N N . THR A 1 83 ? 1.196 0.317 12.476 1.00 93.12 83 THR A N 1
ATOM 680 C CA . THR A 1 83 ? 0.966 1.226 13.608 1.00 93.12 83 THR A CA 1
ATOM 681 C C . THR A 1 83 ? -0.519 1.332 13.969 1.00 93.12 83 THR A C 1
ATOM 683 O O . THR A 1 83 ? -0.861 1.445 15.145 1.00 93.12 83 THR A O 1
ATOM 686 N N . LYS A 1 84 ? -1.416 1.336 12.975 1.00 89.44 84 LYS A N 1
ATOM 687 C CA . LYS A 1 84 ? -2.869 1.362 13.205 1.00 89.44 84 LYS A CA 1
ATOM 688 C C . LYS A 1 84 ? -3.348 0.061 13.845 1.00 89.44 84 LYS A C 1
ATOM 690 O O . LYS A 1 84 ? -4.030 0.110 14.861 1.00 89.44 84 LYS A O 1
ATOM 695 N N . LEU A 1 85 ? -2.916 -1.086 13.321 1.00 89.50 85 LEU A N 1
ATOM 696 C CA . LEU A 1 85 ? -3.246 -2.403 13.871 1.00 89.50 85 LEU A CA 1
ATOM 697 C C . LEU A 1 85 ? -2.749 -2.569 15.314 1.00 89.50 85 LEU A C 1
ATOM 699 O O . LEU A 1 85 ? -3.488 -3.082 16.146 1.00 89.50 85 LEU A O 1
ATOM 703 N N . GLU A 1 86 ? -1.546 -2.087 15.639 1.00 89.75 86 GLU A N 1
ATOM 704 C CA . GLU A 1 86 ? -1.016 -2.100 17.012 1.00 89.75 86 GLU A CA 1
ATOM 705 C C . GLU A 1 86 ? -1.875 -1.296 17.998 1.00 89.75 86 GLU A C 1
ATOM 707 O O . GLU A 1 86 ? -1.978 -1.674 19.159 1.00 89.75 86 GLU A O 1
ATOM 712 N N . LYS A 1 87 ? -2.506 -0.202 17.552 1.00 86.06 87 LYS A N 1
ATOM 713 C CA . LYS A 1 87 ? -3.385 0.633 18.391 1.00 86.06 87 LYS A CA 1
ATOM 714 C C . LYS A 1 87 ? -4.784 0.054 18.586 1.00 86.06 87 LYS A C 1
ATOM 716 O O . LYS A 1 87 ? -5.500 0.518 19.466 1.00 86.06 87 LYS A O 1
ATOM 721 N N . MET A 1 88 ? -5.182 -0.900 17.746 1.00 79.06 88 MET A N 1
ATOM 722 C CA . MET A 1 88 ? -6.480 -1.577 17.830 1.00 79.06 88 MET A CA 1
ATOM 723 C C . MET A 1 88 ? -6.458 -2.785 18.785 1.00 79.06 88 MET A C 1
ATOM 725 O O . MET A 1 88 ? -7.510 -3.381 19.017 1.00 79.06 88 MET A O 1
ATOM 729 N N . HIS A 1 89 ? -5.281 -3.152 19.310 1.00 58.50 89 HIS A N 1
ATOM 730 C CA . HIS A 1 89 ? -5.071 -4.173 20.344 1.00 58.50 89 HIS A CA 1
ATOM 731 C C . HIS A 1 89 ? -5.195 -3.598 21.760 1.00 58.50 89 HIS A C 1
ATOM 733 O O . HIS A 1 89 ? -5.701 -4.346 22.630 1.00 58.50 89 HIS A O 1
#

Secondary structure (DSSP, 8-state):
-----------SSSSSHHHHHHHHHHHHHHHHHHHHHHHHHHHHHHHHHHHHHTTSTT--TTHHHHHHHHHHHHHHHHHHHHHHHHHT-